Protein AF-A0A482Y7K6-F1 (afdb_monomer)

Secondary structure (DSSP, 8-state):
--SS-HHHHHHHHHHTTT--HHHH-HHHH--HHHHHHHHHHT-TT------EEEEETTEEEEE-SS-EEEEES-------

InterPro domains:
  IPR040624 Halobacterial output domain 1 [PF18545] (25-66)

Solvent-accessible surface area (backbone atoms only — not comparable to full-atom values): 5062 Å² total; per-residue (Å²): 104,70,100,61,59,66,65,57,49,51,49,50,39,38,46,76,72,68,51,53,83,85,72,53,51,53,81,82,77,42,63,60,67,61,50,48,53,53,47,61,71,52,44,96,81,49,93,61,93,60,70,49,74,50,72,49,89,66,32,37,41,38,41,40,78,72,51,63,48,60,44,65,74,73,78,66,84,78,80,132

Organism: NCBI:txid392421

pLDDT: mean 75.9, std 12.15, range [37.09, 89.31]

Sequence (80 aa):
MSDRPLLLEIITALEEQGLDRDEYQLQRVIDVEALERLVDSMGPQTDTDLEIRFSIGEFRVIVTPSDVGTKSKLSRHSGG

Nearest PDB structures (foldseek):
  8g2z-assembly1_0T  TM=5.334E-01 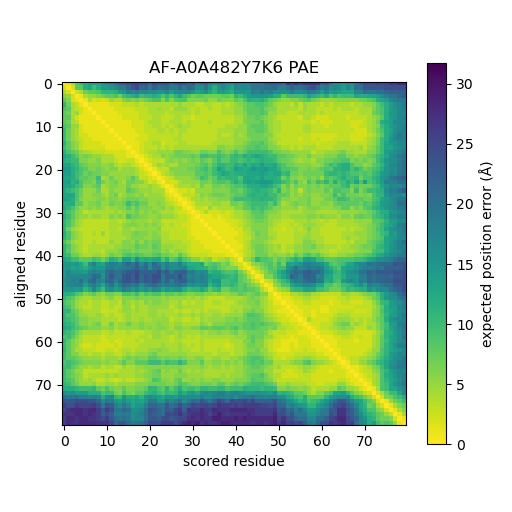 e=7.338E-01  Tetrahymena thermophila CU428
  2inw-assembly2_B  TM=3.835E-01  e=2.119E+00  Shigella flexneri

Radius of gyration: 13.57 Å; Cα contacts (8 Å, |Δi|>4): 78; chains: 1; bounding box: 30×38×33 Å

Foldseek 3Di:
DPPDQPVVQQVVQCVVVVNDPVQQPVVVFDDSVVVSVVLVVCPPPNPDQDWDWDDRPQKIWIDTNVHIHIDGVPPPPPDD

Structure (mmCIF, N/CA/C/O backbone):
data_AF-A0A482Y7K6-F1
#
_entry.id   AF-A0A482Y7K6-F1
#
loop_
_atom_site.group_PDB
_atom_site.id
_atom_site.type_symbol
_atom_site.label_atom_id
_atom_site.label_alt_id
_atom_site.label_comp_id
_atom_site.label_asym_id
_atom_site.label_entity_id
_atom_site.label_seq_id
_atom_site.pdbx_PDB_ins_code
_atom_site.Cartn_x
_atom_site.Cartn_y
_atom_site.Cartn_z
_atom_site.occupancy
_atom_site.B_iso_or_equiv
_atom_site.auth_seq_id
_atom_site.auth_comp_id
_atom_site.auth_asym_id
_atom_site.auth_atom_id
_atom_site.pdbx_PDB_model_num
ATOM 1 N N . MET A 1 1 ? 13.338 2.717 -6.808 1.00 53.94 1 MET A N 1
ATOM 2 C CA . MET A 1 1 ? 12.705 2.138 -5.610 1.00 53.94 1 MET A CA 1
ATOM 3 C C . MET A 1 1 ? 13.754 2.006 -4.527 1.00 53.94 1 MET A C 1
ATOM 5 O O . MET A 1 1 ? 14.896 1.694 -4.855 1.00 53.94 1 MET A O 1
ATOM 9 N N . SER A 1 2 ? 13.413 2.337 -3.283 1.00 51.22 2 SER A N 1
ATOM 10 C CA . SER A 1 2 ? 14.310 2.079 -2.150 1.00 51.22 2 SER A CA 1
ATOM 11 C C . SER A 1 2 ? 14.491 0.563 -1.992 1.00 51.22 2 SER A C 1
ATOM 13 O O . SER A 1 2 ? 13.622 -0.188 -2.412 1.00 51.22 2 SER A O 1
ATOM 15 N N . ASP A 1 3 ? 15.545 0.090 -1.321 1.00 61.41 3 ASP A N 1
ATOM 16 C CA . 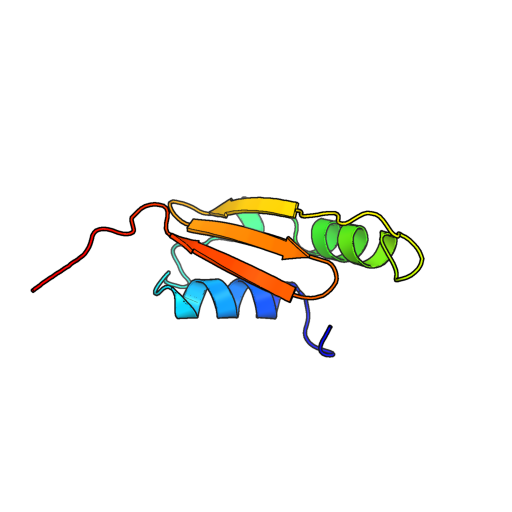ASP A 1 3 ? 15.704 -1.322 -0.889 1.00 61.41 3 ASP A CA 1
ATOM 17 C C . ASP A 1 3 ? 14.597 -1.809 0.086 1.00 61.41 3 ASP A C 1
ATOM 19 O O . ASP A 1 3 ? 14.747 -2.806 0.794 1.00 61.41 3 ASP A O 1
ATOM 23 N N . ARG A 1 4 ? 13.488 -1.071 0.202 1.00 65.75 4 ARG A N 1
ATOM 24 C CA . ARG A 1 4 ? 12.366 -1.390 1.075 1.00 65.75 4 ARG A CA 1
ATOM 25 C C . ARG A 1 4 ? 11.346 -2.223 0.292 1.00 65.75 4 ARG A C 1
ATOM 27 O O . ARG A 1 4 ? 11.037 -1.862 -0.838 1.00 65.75 4 ARG A O 1
ATOM 34 N N . PRO A 1 5 ? 10.791 -3.291 0.895 1.00 81.50 5 PRO A N 1
ATOM 35 C CA . PRO A 1 5 ? 9.699 -4.053 0.295 1.00 81.50 5 PRO A CA 1
ATOM 36 C C . PRO A 1 5 ? 8.541 -3.127 -0.083 1.00 81.50 5 PRO A C 1
ATOM 38 O O . PRO A 1 5 ? 8.197 -2.237 0.704 1.00 81.50 5 PRO A O 1
ATOM 41 N N . LEU A 1 6 ? 7.897 -3.368 -1.226 1.00 82.19 6 LEU A N 1
ATOM 42 C CA . LEU A 1 6 ? 6.770 -2.566 -1.722 1.00 82.19 6 LEU A CA 1
ATOM 43 C C . LEU A 1 6 ? 5.646 -2.491 -0.684 1.00 82.19 6 LEU A C 1
ATOM 45 O O . LEU A 1 6 ? 4.987 -1.464 -0.522 1.00 82.19 6 LEU A O 1
ATOM 49 N N . LEU A 1 7 ? 5.477 -3.575 0.077 1.00 83.19 7 LEU A N 1
ATOM 50 C CA . LEU A 1 7 ? 4.571 -3.639 1.217 1.00 83.19 7 LEU A CA 1
ATOM 51 C C . LEU A 1 7 ? 4.771 -2.483 2.196 1.00 83.19 7 LEU A C 1
ATOM 53 O O . LEU A 1 7 ? 3.806 -1.886 2.665 1.00 83.19 7 LEU A O 1
ATOM 57 N N . LEU A 1 8 ? 6.026 -2.196 2.534 1.00 84.50 8 LEU A N 1
ATOM 58 C CA . LEU A 1 8 ? 6.369 -1.212 3.545 1.00 84.50 8 LEU A CA 1
ATOM 59 C C . LEU A 1 8 ? 6.078 0.201 3.042 1.00 84.50 8 LEU A C 1
ATOM 61 O O . LEU A 1 8 ? 5.619 1.033 3.820 1.00 84.50 8 LEU A O 1
ATOM 65 N N . GLU A 1 9 ? 6.304 0.459 1.752 1.00 88.12 9 GLU A N 1
ATOM 66 C CA . GLU A 1 9 ? 5.951 1.734 1.122 1.00 88.12 9 GLU A CA 1
ATOM 67 C C . GLU A 1 9 ? 4.429 1.932 1.093 1.00 88.12 9 GLU A C 1
ATOM 69 O O . GLU A 1 9 ? 3.944 2.987 1.495 1.00 88.12 9 GLU A O 1
ATOM 74 N N . ILE A 1 10 ? 3.662 0.892 0.741 1.00 86.50 10 ILE A N 1
ATOM 75 C CA . ILE A 1 10 ? 2.192 0.940 0.777 1.00 86.50 10 ILE A CA 1
ATOM 76 C C . ILE A 1 10 ? 1.679 1.181 2.203 1.00 86.50 10 ILE A C 1
ATOM 78 O O . ILE A 1 10 ? 0.814 2.032 2.394 1.00 86.50 10 ILE A O 1
ATOM 82 N N . ILE A 1 11 ? 2.200 0.461 3.203 1.00 86.12 11 ILE A N 1
ATOM 83 C CA . ILE A 1 11 ? 1.810 0.648 4.611 1.00 86.12 11 ILE A CA 1
ATOM 84 C C . ILE A 1 11 ? 2.131 2.070 5.064 1.00 86.12 11 ILE A C 1
ATOM 86 O O . ILE A 1 11 ? 1.254 2.737 5.602 1.00 86.12 11 ILE A O 1
ATOM 90 N N . THR A 1 12 ? 3.346 2.549 4.793 1.00 87.44 12 TH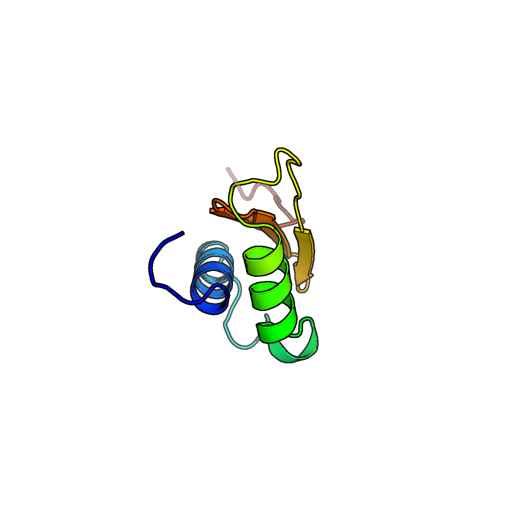R A N 1
ATOM 91 C CA . THR A 1 12 ? 3.771 3.904 5.171 1.00 87.44 12 THR A CA 1
ATOM 92 C C . THR A 1 12 ? 2.830 4.946 4.570 1.00 87.44 12 THR A C 1
ATOM 94 O O . THR A 1 12 ? 2.302 5.786 5.292 1.00 87.44 12 THR A O 1
ATOM 97 N N . ALA A 1 13 ? 2.527 4.839 3.275 1.00 87.81 13 ALA A N 1
ATOM 98 C CA . ALA A 1 13 ? 1.651 5.786 2.595 1.00 87.81 13 ALA A CA 1
ATOM 99 C C . ALA A 1 13 ? 0.189 5.730 3.087 1.00 87.81 13 ALA A C 1
ATOM 101 O O . ALA A 1 13 ? -0.550 6.707 2.952 1.00 87.81 13 ALA A O 1
ATOM 102 N N . LEU A 1 14 ? -0.269 4.594 3.623 1.00 86.38 14 LEU A N 1
ATOM 103 C CA . LEU A 1 14 ? -1.590 4.465 4.249 1.00 86.38 14 LEU A CA 1
ATOM 104 C C . LEU A 1 14 ? -1.603 5.048 5.669 1.00 86.38 14 LEU A C 1
ATOM 106 O O . LEU A 1 14 ? -2.531 5.777 6.015 1.00 86.38 14 LEU A O 1
ATOM 110 N N . GLU A 1 15 ? -0.567 4.779 6.463 1.00 86.19 15 GLU A N 1
ATOM 111 C CA . GLU A 1 15 ? -0.408 5.322 7.817 1.00 86.19 15 GLU A CA 1
ATOM 112 C C . GLU A 1 15 ? -0.259 6.853 7.794 1.00 86.19 15 GLU A C 1
ATOM 114 O O . GLU A 1 15 ? -0.855 7.542 8.620 1.00 86.19 15 GLU A O 1
ATOM 119 N N . GLU A 1 16 ? 0.436 7.414 6.798 1.00 87.00 16 GLU A N 1
ATOM 120 C CA . GLU A 1 16 ? 0.528 8.869 6.586 1.00 87.00 16 GLU A CA 1
ATOM 121 C C . GLU A 1 16 ? -0.828 9.527 6.282 1.00 87.00 16 GLU A C 1
ATOM 123 O O . GLU A 1 16 ? -1.026 10.706 6.573 1.00 87.00 16 GLU A O 1
ATOM 128 N N . GLN A 1 17 ? -1.788 8.775 5.738 1.00 82.31 17 GLN A N 1
ATOM 129 C CA . GLN A 1 17 ? -3.164 9.247 5.539 1.00 82.31 17 GLN A CA 1
ATOM 130 C C . GLN A 1 17 ? -4.041 9.086 6.788 1.00 82.31 17 GLN A C 1
ATOM 132 O O . GLN A 1 17 ? -5.205 9.492 6.770 1.00 82.31 17 GLN A O 1
ATOM 137 N N . GLY A 1 18 ? -3.508 8.488 7.856 1.00 81.12 18 GLY A N 1
ATOM 138 C CA . GLY A 1 18 ? -4.229 8.218 9.094 1.00 81.12 18 GLY A CA 1
ATOM 139 C C . GLY A 1 18 ? -5.065 6.939 9.076 1.00 81.12 18 GLY A C 1
ATOM 140 O O . GLY A 1 18 ? -5.962 6.815 9.906 1.00 81.12 18 GLY A O 1
ATOM 141 N N . LEU A 1 19 ? -4.809 6.008 8.148 1.00 81.75 19 LEU A N 1
ATOM 142 C CA . LEU A 1 19 ? -5.448 4.692 8.174 1.00 81.75 19 LEU A CA 1
ATOM 143 C C . LEU A 1 19 ? -4.750 3.802 9.206 1.00 81.75 19 LEU A C 1
ATOM 145 O O . LEU A 1 19 ? -3.539 3.588 9.123 1.00 81.75 19 LEU A O 1
ATOM 149 N N . ASP A 1 20 ? -5.516 3.271 10.157 1.00 79.56 20 ASP A N 1
ATOM 150 C CA . ASP A 1 20 ? -4.959 2.416 11.201 1.00 79.56 20 ASP A CA 1
ATOM 151 C C . ASP A 1 20 ? -4.553 1.040 10.645 1.00 79.56 20 ASP A C 1
ATOM 153 O O . ASP A 1 20 ? -5.107 0.525 9.663 1.00 79.56 20 ASP A O 1
ATOM 157 N N . ARG A 1 21 ? -3.580 0.413 11.309 1.00 74.12 21 ARG A N 1
ATOM 158 C CA . ARG A 1 21 ? -3.032 -0.890 10.940 1.00 74.12 21 ARG A CA 1
ATOM 159 C C . ARG A 1 21 ? -4.063 -2.007 10.935 1.00 74.12 21 ARG A C 1
ATOM 161 O O . ARG A 1 21 ? -3.974 -2.929 10.118 1.00 74.12 21 ARG A O 1
ATOM 168 N N . ASP A 1 22 ? -5.059 -1.903 11.801 1.00 76.00 22 ASP A N 1
ATOM 169 C CA . ASP A 1 22 ? -6.137 -2.883 11.882 1.00 76.00 22 ASP A CA 1
ATOM 170 C C . ASP A 1 22 ? -7.185 -2.724 10.761 1.00 76.00 22 ASP A C 1
ATOM 172 O O . ASP A 1 22 ? -7.905 -3.680 10.437 1.00 76.00 22 ASP A O 1
ATOM 176 N N . GLU A 1 23 ? -7.246 -1.551 10.119 1.00 74.00 23 GLU A N 1
ATOM 177 C CA . GLU A 1 23 ? -8.253 -1.227 9.105 1.00 74.00 23 GLU A CA 1
ATOM 178 C C . GLU A 1 23 ? -7.840 -1.628 7.686 1.00 74.00 23 GLU A C 1
ATOM 180 O O . GLU A 1 23 ? -8.689 -2.072 6.909 1.00 74.00 23 GLU A O 1
ATOM 185 N N . TYR A 1 24 ? -6.554 -1.531 7.325 1.00 75.44 24 TYR A N 1
ATOM 186 C CA . TYR A 1 24 ? -6.155 -1.794 5.938 1.00 75.44 24 TYR A CA 1
ATOM 187 C C . TYR A 1 24 ? -6.209 -3.268 5.521 1.00 75.44 24 TYR A C 1
ATOM 189 O O . TYR A 1 24 ? -6.430 -3.550 4.345 1.00 75.44 24 TYR A O 1
ATOM 197 N N . GLN A 1 25 ? -5.979 -4.208 6.449 1.00 76.12 25 GLN A N 1
ATOM 198 C CA . GLN A 1 25 ? -5.994 -5.669 6.228 1.00 76.12 25 GLN A CA 1
ATOM 199 C C . GLN A 1 25 ? -5.454 -6.111 4.852 1.00 76.12 25 GLN A C 1
ATOM 201 O O . GLN A 1 25 ? -6.052 -6.950 4.178 1.00 76.12 25 GLN A O 1
ATOM 206 N N . LEU A 1 26 ? -4.313 -5.542 4.450 1.00 77.12 26 LEU A N 1
ATOM 207 C CA . LEU A 1 26 ? -3.725 -5.595 3.105 1.00 77.12 26 LEU A CA 1
ATOM 208 C C . LEU A 1 26 ? -3.718 -7.004 2.515 1.00 77.12 26 LEU A C 1
ATOM 210 O O . LEU A 1 26 ? -4.198 -7.204 1.408 1.00 77.12 26 LEU A O 1
ATOM 214 N N . GLN A 1 27 ? -3.296 -7.986 3.310 1.00 74.19 27 GLN A N 1
ATOM 215 C CA . GLN A 1 27 ? -3.238 -9.407 2.953 1.00 74.19 27 GLN A CA 1
ATOM 216 C C . GLN A 1 27 ? -4.582 -10.048 2.554 1.00 74.19 27 GLN A C 1
ATOM 218 O O . GLN A 1 27 ? -4.595 -11.121 1.960 1.00 74.19 27 GLN A O 1
ATOM 223 N N . ARG A 1 28 ? -5.725 -9.441 2.904 1.00 76.69 28 ARG A N 1
ATOM 224 C CA . ARG A 1 28 ? -7.056 -9.895 2.460 1.00 76.69 28 ARG A CA 1
ATOM 225 C C . ARG A 1 28 ? -7.511 -9.233 1.166 1.00 76.69 28 ARG A C 1
ATOM 227 O O . ARG A 1 28 ? -8.404 -9.757 0.508 1.00 76.69 28 ARG A O 1
ATOM 234 N N . VAL A 1 29 ? -6.953 -8.070 0.850 1.00 73.12 29 VAL A N 1
ATOM 235 C CA . VAL A 1 29 ? -7.359 -7.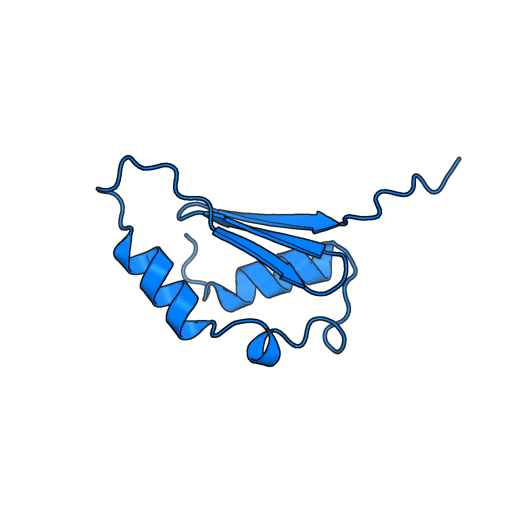250 -0.295 1.00 73.12 29 VAL A CA 1
ATOM 236 C C . VAL A 1 29 ? -6.432 -7.507 -1.477 1.00 73.12 29 VAL A C 1
ATOM 238 O O . VAL A 1 29 ? -6.897 -7.576 -2.612 1.00 73.12 29 VAL A O 1
ATOM 241 N N . ILE A 1 30 ? -5.135 -7.670 -1.208 1.00 78.75 30 ILE A N 1
ATOM 242 C CA . ILE A 1 30 ? -4.074 -7.810 -2.199 1.00 78.75 30 ILE A CA 1
ATOM 243 C C . ILE A 1 30 ? -3.068 -8.866 -1.770 1.00 78.75 30 ILE A C 1
ATOM 245 O O . ILE A 1 30 ? -2.605 -8.898 -0.630 1.00 78.75 30 ILE A O 1
ATOM 249 N N . ASP A 1 31 ? -2.690 -9.681 -2.747 1.00 85.38 31 ASP A N 1
ATOM 250 C CA . ASP A 1 31 ? -1.486 -10.491 -2.682 1.00 85.38 31 ASP A CA 1
ATOM 251 C C . ASP A 1 31 ? -0.280 -9.600 -3.009 1.00 85.38 31 ASP A C 1
ATOM 253 O O . ASP A 1 31 ? -0.082 -9.155 -4.143 1.00 85.38 31 ASP A O 1
ATOM 257 N N . VAL A 1 32 ? 0.474 -9.268 -1.966 1.00 79.44 32 VAL A N 1
ATOM 258 C CA . VAL A 1 32 ? 1.582 -8.315 -2.032 1.00 79.44 32 VAL A CA 1
ATOM 259 C C . VAL A 1 32 ? 2.765 -8.898 -2.798 1.00 79.44 32 VAL A C 1
ATOM 261 O O . VAL A 1 32 ? 3.381 -8.175 -3.573 1.00 79.44 32 VAL A O 1
ATOM 264 N N . GLU A 1 33 ? 3.033 -10.200 -2.656 1.00 82.94 33 GLU A N 1
ATOM 265 C CA . GLU A 1 33 ? 4.083 -10.869 -3.431 1.00 82.94 33 GLU A CA 1
ATOM 266 C C . GLU A 1 33 ? 3.742 -10.844 -4.921 1.00 82.94 33 GLU A C 1
ATOM 268 O O . GLU A 1 33 ? 4.601 -10.569 -5.757 1.00 82.94 33 GLU A O 1
ATOM 273 N N . ALA A 1 34 ? 2.482 -11.103 -5.280 1.00 84.81 34 ALA A N 1
ATOM 274 C CA . ALA A 1 34 ? 2.055 -11.015 -6.672 1.00 84.81 34 ALA A CA 1
ATOM 275 C C . ALA A 1 34 ? 2.192 -9.585 -7.223 1.00 84.81 34 ALA A C 1
ATOM 277 O O . ALA A 1 34 ? 2.584 -9.412 -8.378 1.00 84.81 34 ALA A O 1
ATOM 278 N N . LEU A 1 35 ? 1.901 -8.570 -6.402 1.00 84.31 35 LEU A N 1
ATOM 279 C CA . LEU A 1 35 ? 2.057 -7.164 -6.767 1.00 84.31 35 LEU A CA 1
ATOM 280 C C . LEU A 1 35 ? 3.531 -6.777 -6.949 1.00 84.31 35 LEU A C 1
ATOM 282 O O . LEU A 1 35 ? 3.863 -6.134 -7.941 1.00 84.31 35 LEU A O 1
ATOM 286 N N . GLU A 1 36 ? 4.413 -7.203 -6.046 1.00 82.12 36 GLU A N 1
ATOM 287 C CA . GLU A 1 36 ? 5.862 -6.999 -6.165 1.00 82.12 36 GLU A CA 1
ATOM 288 C C . GLU A 1 36 ? 6.403 -7.644 -7.434 1.00 82.12 36 GLU A C 1
ATOM 290 O O . GLU A 1 36 ? 7.054 -6.979 -8.233 1.00 82.12 36 GLU A O 1
ATOM 295 N N . ARG A 1 37 ? 6.042 -8.904 -7.700 1.00 83.50 37 ARG A N 1
ATOM 296 C CA . ARG A 1 37 ? 6.456 -9.593 -8.931 1.00 83.50 37 ARG A CA 1
ATOM 297 C C . ARG A 1 37 ? 5.924 -8.915 -10.184 1.00 83.50 37 ARG A C 1
ATOM 299 O O . ARG A 1 37 ? 6.594 -8.932 -11.213 1.00 83.50 37 ARG A O 1
ATOM 306 N N . LEU A 1 38 ? 4.728 -8.335 -10.111 1.00 82.31 38 LEU A N 1
ATOM 307 C CA . LEU A 1 38 ? 4.155 -7.569 -11.206 1.00 82.31 38 LEU A CA 1
ATOM 308 C C . LEU A 1 38 ? 4.973 -6.291 -11.447 1.00 82.31 38 LEU A C 1
ATOM 310 O O . LEU A 1 38 ? 5.373 -6.059 -12.585 1.00 82.31 38 LEU A O 1
ATOM 314 N N . VAL A 1 39 ? 5.287 -5.517 -10.404 1.00 78.50 39 VAL A N 1
ATOM 315 C CA . VAL A 1 39 ? 6.134 -4.309 -10.492 1.00 78.50 39 VAL A CA 1
ATOM 316 C C . VAL A 1 39 ? 7.544 -4.644 -10.992 1.00 78.50 39 VAL A C 1
ATOM 318 O O . VAL A 1 39 ? 8.019 -4.009 -11.931 1.00 78.50 39 VAL A O 1
ATOM 321 N N . ASP A 1 40 ? 8.171 -5.696 -10.466 1.00 78.56 40 ASP A N 1
ATOM 322 C CA . ASP A 1 40 ? 9.494 -6.163 -10.900 1.00 78.56 40 ASP A CA 1
ATOM 323 C C . ASP A 1 40 ? 9.499 -6.626 -12.362 1.00 78.56 40 ASP A C 1
ATOM 325 O O . ASP A 1 40 ? 10.460 -6.391 -13.101 1.00 78.56 40 ASP A O 1
ATOM 329 N N . SER A 1 41 ? 8.415 -7.266 -12.817 1.00 77.31 41 SER A N 1
ATOM 330 C CA . SER A 1 41 ? 8.286 -7.699 -14.214 1.00 77.31 41 SER A CA 1
ATOM 331 C C . SER A 1 41 ? 8.212 -6.532 -15.200 1.00 77.31 41 SER A C 1
ATOM 333 O O . SER A 1 41 ? 8.533 -6.704 -16.375 1.00 77.31 41 SER A O 1
ATOM 335 N N . MET A 1 42 ? 7.841 -5.342 -14.722 1.00 72.00 42 MET A N 1
ATOM 336 C CA . MET A 1 42 ? 7.773 -4.113 -15.511 1.00 72.00 42 MET A CA 1
ATOM 337 C C . MET A 1 42 ? 9.078 -3.324 -15.515 1.00 72.00 42 MET A C 1
ATOM 339 O O . MET A 1 42 ? 9.031 -2.128 -15.792 1.00 72.00 42 MET A O 1
ATOM 343 N N . GLY A 1 43 ? 10.216 -3.961 -15.207 1.00 61.88 43 GLY A N 1
ATOM 344 C CA . GLY A 1 43 ? 11.538 -3.339 -15.109 1.00 61.88 43 GLY A CA 1
ATOM 345 C C . GLY A 1 43 ? 11.845 -2.256 -16.165 1.00 61.88 43 GLY A C 1
ATOM 346 O O . GLY A 1 43 ? 11.174 -2.158 -17.190 1.00 61.88 43 GLY A O 1
ATOM 347 N N . PRO A 1 44 ? 12.911 -1.460 -15.970 1.00 60.00 44 PRO A N 1
ATOM 348 C CA . PRO A 1 44 ? 13.122 -0.112 -16.541 1.00 60.00 44 PRO A CA 1
ATOM 349 C C . PRO A 1 44 ? 13.073 0.034 -18.077 1.00 60.00 44 PRO A C 1
ATOM 351 O O . PRO A 1 44 ? 13.220 1.134 -18.595 1.00 60.00 44 PRO A O 1
ATOM 354 N N . GLN A 1 45 ? 12.907 -1.060 -18.816 1.00 55.16 45 GLN A N 1
ATOM 355 C CA . GLN A 1 45 ? 12.744 -1.117 -20.266 1.00 55.16 45 GLN A CA 1
ATOM 356 C C . GLN A 1 45 ? 11.296 -0.922 -20.735 1.00 55.16 45 GLN A C 1
ATOM 358 O O . GLN A 1 45 ? 11.064 -0.750 -21.933 1.00 55.16 45 GLN A O 1
ATOM 363 N N . THR A 1 46 ? 10.323 -0.962 -19.827 1.00 55.72 46 THR A N 1
ATOM 364 C CA . THR A 1 46 ? 8.923 -0.729 -20.174 1.00 55.72 46 THR A CA 1
ATOM 365 C C . THR A 1 46 ? 8.660 0.776 -20.129 1.00 55.72 46 THR A C 1
ATOM 367 O O . THR A 1 46 ? 8.340 1.320 -19.082 1.00 55.72 46 THR A O 1
ATOM 370 N N . ASP A 1 47 ? 8.744 1.456 -21.276 1.00 55.25 47 ASP A N 1
ATOM 371 C CA . ASP A 1 47 ? 8.321 2.865 -21.486 1.00 55.25 47 ASP A CA 1
ATOM 372 C C . ASP A 1 47 ? 6.790 3.050 -21.319 1.00 55.25 47 ASP A C 1
ATOM 374 O O . ASP A 1 47 ? 6.166 3.983 -21.814 1.00 55.25 47 ASP A O 1
ATOM 378 N N . THR A 1 48 ? 6.134 2.079 -20.686 1.00 58.47 48 THR A N 1
ATOM 379 C CA . THR A 1 48 ? 4.712 2.105 -20.387 1.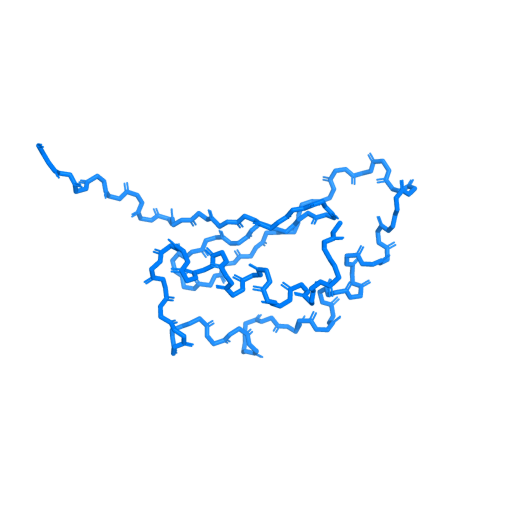00 58.47 48 THR A CA 1
ATOM 380 C C . THR A 1 48 ? 4.581 2.643 -18.980 1.00 58.47 48 THR A C 1
ATOM 382 O O . THR A 1 48 ? 5.003 1.991 -18.028 1.00 58.47 48 THR A O 1
ATOM 385 N N . ASP A 1 49 ? 3.989 3.827 -18.870 1.00 68.94 49 ASP A N 1
ATOM 386 C CA . ASP A 1 49 ? 3.580 4.467 -17.621 1.00 68.94 49 ASP A CA 1
ATOM 387 C C . ASP A 1 49 ? 2.469 3.615 -16.968 1.00 68.94 49 ASP A C 1
ATOM 389 O O . ASP A 1 49 ? 1.279 3.935 -17.024 1.00 68.94 49 ASP A O 1
ATOM 393 N N . LEU A 1 50 ? 2.825 2.419 -16.479 1.00 74.62 50 LEU A N 1
ATOM 394 C CA . LEU A 1 50 ? 1.866 1.518 -15.864 1.00 74.62 50 LEU A CA 1
ATOM 395 C C . LEU A 1 50 ? 1.638 1.957 -14.424 1.00 74.62 50 LEU A C 1
ATOM 397 O O . LEU A 1 50 ? 2.533 1.947 -13.580 1.00 74.62 50 LEU A O 1
ATOM 401 N N . GLU A 1 51 ? 0.389 2.296 -14.157 1.00 82.44 51 GLU A N 1
ATOM 402 C CA . GLU A 1 51 ? -0.089 2.698 -12.851 1.00 82.44 51 GLU A CA 1
ATOM 403 C C . GLU A 1 51 ? -1.047 1.621 -12.332 1.00 82.44 51 GLU A C 1
ATOM 405 O 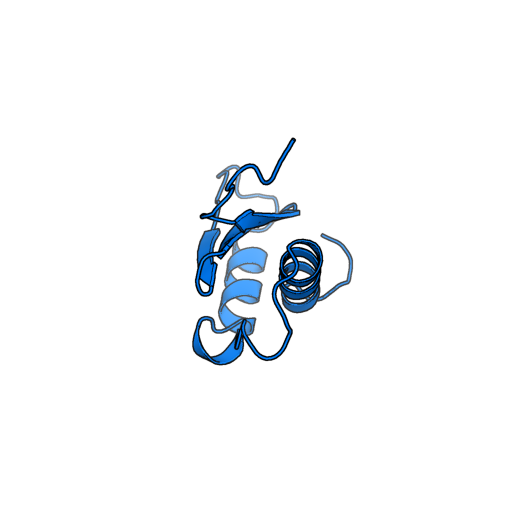O . GLU A 1 51 ? -2.125 1.395 -12.891 1.00 82.44 51 GLU A O 1
ATOM 410 N N . ILE A 1 52 ? -0.670 0.945 -11.247 1.00 85.44 52 ILE A N 1
ATOM 411 C CA . ILE A 1 52 ? -1.559 0.004 -10.570 1.00 85.44 52 ILE A CA 1
ATOM 412 C C . ILE A 1 52 ? -2.390 0.788 -9.561 1.00 85.44 52 ILE A C 1
ATOM 414 O O . ILE A 1 52 ? -1.862 1.437 -8.660 1.00 85.44 52 ILE A O 1
ATOM 418 N N . ARG A 1 53 ? -3.715 0.708 -9.692 1.00 88.12 53 ARG A N 1
ATOM 419 C CA . ARG A 1 53 ? -4.657 1.375 -8.792 1.00 88.12 53 ARG A CA 1
ATOM 420 C C . ARG A 1 53 ? -5.568 0.378 -8.112 1.00 88.12 53 ARG A C 1
ATOM 422 O O . ARG A 1 53 ? -6.285 -0.364 -8.777 1.00 88.12 53 ARG A O 1
ATOM 429 N N . PHE A 1 54 ? -5.628 0.452 -6.793 1.00 85.31 54 PHE A N 1
ATOM 430 C CA . PHE A 1 54 ? -6.552 -0.344 -5.996 1.00 85.31 54 PHE A CA 1
ATOM 431 C C . PHE A 1 54 ? -7.138 0.472 -4.847 1.00 85.31 54 PHE A C 1
ATOM 433 O O . PHE A 1 54 ? -6.713 1.596 -4.567 1.00 85.31 54 PHE A O 1
ATOM 440 N N . SER A 1 55 ? -8.179 -0.063 -4.216 1.00 84.56 55 SER A N 1
ATOM 441 C CA . SER A 1 55 ? -8.838 0.581 -3.083 1.00 84.56 55 SER A CA 1
ATOM 442 C C . SER A 1 55 ? -8.764 -0.294 -1.843 1.00 84.56 55 SER A C 1
ATOM 444 O O . SER A 1 55 ? -9.070 -1.480 -1.904 1.00 84.56 55 SER A O 1
ATOM 446 N N . ILE A 1 56 ? -8.382 0.328 -0.733 1.00 82.31 56 ILE A N 1
ATOM 447 C CA . ILE A 1 56 ? -8.401 -0.239 0.612 1.00 82.31 56 ILE A CA 1
ATOM 448 C C . ILE A 1 56 ? -9.360 0.629 1.417 1.00 82.31 56 ILE A C 1
ATOM 450 O O . ILE A 1 56 ? -9.064 1.791 1.695 1.00 82.31 56 ILE A O 1
ATOM 454 N N . GLY A 1 57 ? -10.545 0.094 1.712 1.00 80.81 57 GLY A N 1
ATOM 455 C CA . GLY A 1 57 ? -11.625 0.878 2.310 1.00 80.81 57 GLY A CA 1
ATOM 456 C C . GLY A 1 57 ? -11.941 2.125 1.476 1.00 80.81 57 GLY A C 1
ATOM 457 O O . GLY A 1 57 ? -12.295 2.035 0.296 1.00 80.81 57 GLY A O 1
ATOM 458 N N . GLU A 1 58 ? -11.789 3.299 2.084 1.00 82.06 58 GLU A N 1
ATOM 459 C CA . GLU A 1 58 ? -11.987 4.604 1.444 1.00 82.06 58 GLU A CA 1
ATOM 460 C C . GLU A 1 58 ? -10.728 5.191 0.783 1.00 82.06 58 GLU A C 1
ATOM 462 O O . GLU A 1 58 ? -10.804 6.208 0.090 1.00 82.06 58 GLU A O 1
ATOM 467 N N . PHE A 1 59 ? -9.578 4.536 0.924 1.00 84.75 59 PHE A N 1
ATOM 468 C CA . PHE A 1 59 ? -8.309 4.995 0.377 1.00 84.75 59 PHE A CA 1
ATOM 469 C C . PHE A 1 59 ? -8.050 4.359 -0.987 1.00 84.75 59 PHE A C 1
ATOM 471 O O . PHE A 1 59 ? -8.287 3.173 -1.220 1.00 84.75 59 PHE A O 1
ATOM 478 N N . ARG A 1 60 ? -7.564 5.162 -1.930 1.00 88.44 60 ARG A N 1
ATOM 479 C CA . ARG A 1 60 ? -7.048 4.707 -3.219 1.00 88.44 60 ARG A CA 1
ATOM 480 C C . ARG A 1 60 ? -5.532 4.680 -3.140 1.00 88.44 60 ARG A C 1
ATOM 482 O O . ARG A 1 60 ? -4.926 5.730 -2.960 1.00 88.44 60 ARG A O 1
ATOM 489 N N . VAL A 1 61 ? -4.950 3.507 -3.328 1.00 87.75 61 VAL A N 1
ATOM 490 C CA . VAL A 1 61 ? -3.504 3.339 -3.457 1.00 87.75 61 VAL A CA 1
ATOM 491 C C . VAL A 1 61 ? -3.148 3.317 -4.936 1.00 87.75 61 VAL A C 1
ATOM 493 O O . VAL A 1 61 ? -3.880 2.761 -5.761 1.00 87.75 61 VAL A O 1
ATOM 496 N N . ILE A 1 62 ? -2.050 3.982 -5.255 1.00 89.31 62 ILE A N 1
ATOM 497 C CA . ILE A 1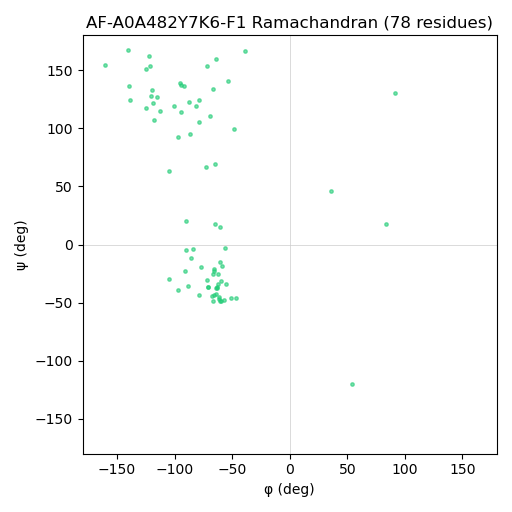 62 ? -1.484 4.142 -6.581 1.00 89.31 62 ILE A CA 1
ATOM 498 C C . ILE A 1 62 ? -0.045 3.653 -6.486 1.00 89.31 62 ILE A C 1
ATOM 500 O O . ILE A 1 62 ? 0.745 4.212 -5.735 1.00 89.31 62 ILE A O 1
ATOM 504 N N . VAL A 1 63 ? 0.281 2.605 -7.228 1.00 86.50 63 VAL A N 1
ATOM 505 C CA . VAL A 1 63 ? 1.623 2.031 -7.268 1.00 86.50 63 VAL A CA 1
ATOM 506 C C . VAL A 1 63 ? 2.177 2.205 -8.669 1.00 86.50 63 VAL A C 1
ATOM 508 O O . VAL A 1 63 ? 1.545 1.811 -9.651 1.00 86.50 63 VAL A O 1
ATOM 511 N N . THR A 1 64 ? 3.365 2.788 -8.744 1.00 83.88 64 THR A N 1
ATOM 512 C CA . THR A 1 64 ? 4.162 2.904 -9.963 1.00 83.88 64 THR A CA 1
ATOM 513 C C . THR A 1 64 ? 5.523 2.240 -9.733 1.00 83.88 64 THR A C 1
ATOM 515 O O . THR A 1 64 ? 5.929 2.080 -8.581 1.00 83.88 64 THR A O 1
ATOM 518 N N . PRO A 1 65 ? 6.278 1.897 -10.791 1.00 76.25 65 PRO A N 1
ATOM 519 C CA . PRO A 1 65 ? 7.647 1.389 -10.650 1.00 76.25 65 PRO A CA 1
ATOM 520 C C . PRO A 1 65 ? 8.614 2.367 -9.962 1.00 76.25 65 PRO A C 1
ATOM 522 O O . PRO A 1 65 ? 9.712 1.984 -9.561 1.00 76.25 65 PRO A O 1
ATOM 525 N N . SER A 1 66 ? 8.231 3.638 -9.844 1.00 78.06 66 SER A N 1
ATOM 526 C CA . SER A 1 66 ? 9.068 4.693 -9.272 1.00 78.06 66 SER A CA 1
ATOM 527 C C . SER A 1 66 ? 8.649 5.099 -7.860 1.00 78.06 66 SER A C 1
ATOM 529 O O . SER A 1 66 ? 9.512 5.525 -7.097 1.00 78.06 66 SER A O 1
ATOM 531 N N . ASP A 1 67 ? 7.359 4.991 -7.529 1.00 81.56 67 ASP A N 1
ATOM 532 C CA . ASP A 1 67 ? 6.754 5.606 -6.343 1.00 81.56 67 ASP A CA 1
ATOM 533 C C . ASP A 1 67 ? 5.418 4.948 -5.943 1.00 81.56 67 ASP A C 1
ATOM 535 O O . ASP A 1 67 ? 4.689 4.418 -6.795 1.00 81.56 67 ASP A O 1
ATOM 539 N N . VAL A 1 68 ? 5.074 5.047 -4.655 1.00 85.69 68 VAL A N 1
ATOM 540 C CA . VAL A 1 68 ? 3.786 4.628 -4.089 1.00 85.69 68 VAL A CA 1
ATOM 541 C C . VAL A 1 68 ? 3.070 5.828 -3.475 1.00 85.69 6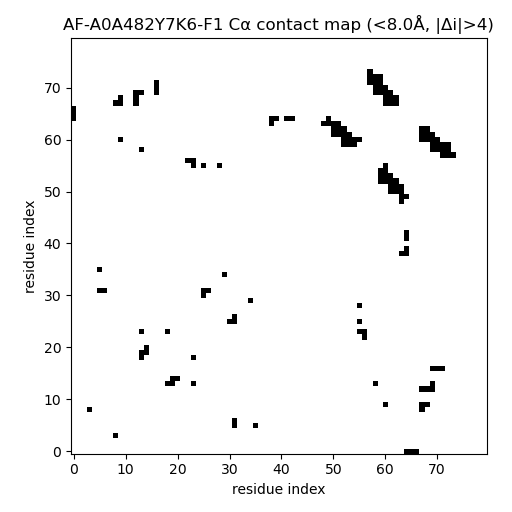8 VAL A C 1
ATOM 543 O O . VAL A 1 68 ? 3.547 6.443 -2.528 1.00 85.69 68 VAL A O 1
ATOM 546 N N . GLY A 1 69 ? 1.861 6.103 -3.962 1.00 87.69 69 GLY A N 1
ATOM 547 C CA . GLY A 1 69 ? 1.010 7.181 -3.474 1.00 87.69 69 GLY A CA 1
ATOM 548 C C . GLY A 1 69 ? -0.343 6.691 -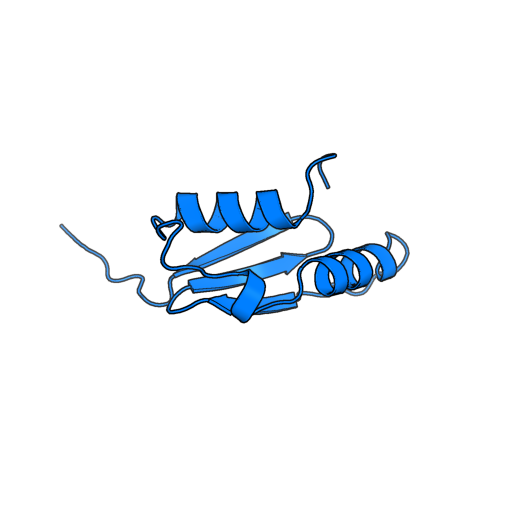2.971 1.00 87.69 69 GLY A C 1
ATOM 549 O O . GLY A 1 69 ? -0.897 5.695 -3.434 1.00 87.69 69 GLY A O 1
ATOM 550 N N . THR A 1 70 ? -0.941 7.442 -2.054 1.00 86.56 70 THR A N 1
ATOM 551 C CA . THR A 1 70 ? -2.299 7.195 -1.556 1.00 86.56 70 THR A CA 1
ATOM 552 C C . THR A 1 70 ? -3.158 8.444 -1.719 1.00 86.56 70 THR A C 1
ATOM 554 O O . THR A 1 70 ? -2.668 9.573 -1.719 1.00 86.56 70 THR A O 1
ATOM 557 N N . LYS A 1 71 ? -4.469 8.259 -1.884 1.00 83.88 71 LYS A N 1
ATOM 558 C CA . LYS A 1 71 ? -5.467 9.335 -1.866 1.00 83.88 71 LYS A CA 1
ATOM 559 C C . LYS A 1 71 ? -6.703 8.879 -1.108 1.00 83.88 71 LYS A C 1
ATOM 561 O O . LYS A 1 71 ? -7.322 7.892 -1.501 1.00 83.88 71 LYS A O 1
ATOM 566 N N . SER A 1 72 ? -7.115 9.615 -0.081 1.00 78.81 72 SER A N 1
ATOM 567 C CA . SER A 1 72 ? -8.438 9.414 0.519 1.00 78.81 72 SER A CA 1
ATOM 568 C C . SER A 1 72 ? -9.540 9.815 -0.471 1.00 78.81 72 SER A C 1
ATOM 570 O O . SER A 1 72 ? -9.472 10.880 -1.093 1.00 78.81 72 SER A O 1
ATOM 572 N N . LYS A 1 73 ? -10.581 8.982 -0.625 1.00 64.75 73 LYS A N 1
ATOM 573 C CA . LYS A 1 73 ? -11.806 9.384 -1.339 1.00 64.75 73 LYS A CA 1
ATOM 574 C C . LYS A 1 73 ? -12.565 10.486 -0.604 1.00 64.75 73 LYS A C 1
ATOM 576 O O . LYS A 1 73 ? -13.333 11.209 -1.238 1.00 64.75 73 LYS A O 1
ATOM 581 N N . LEU A 1 74 ? -12.362 10.613 0.703 1.00 59.31 74 LEU A N 1
ATOM 582 C CA . LEU A 1 74 ? -13.049 11.560 1.560 1.00 59.31 74 LEU A CA 1
ATOM 583 C C . LEU A 1 74 ? -12.107 12.713 1.915 1.00 59.31 74 LEU A C 1
ATOM 585 O O . LEU A 1 74 ? -11.819 12.970 3.077 1.00 59.31 74 LEU A O 1
ATOM 589 N N . SER A 1 75 ? -11.664 13.485 0.920 1.00 54.22 75 SER A N 1
ATOM 590 C CA . SER A 1 75 ? -11.175 14.838 1.208 1.00 54.22 75 SER A CA 1
ATOM 591 C C . SER A 1 75 ? -12.381 15.727 1.546 1.00 54.22 75 SER A C 1
ATOM 593 O O . SER A 1 75 ? -12.781 16.615 0.794 1.00 54.22 75 SER A O 1
ATOM 595 N N . ARG A 1 76 ? -13.035 15.439 2.678 1.00 52.06 76 ARG A N 1
ATOM 596 C CA . ARG A 1 76 ? -13.842 16.432 3.371 1.00 52.06 76 ARG A CA 1
ATOM 597 C C . ARG A 1 76 ? -12.847 17.433 3.930 1.00 52.06 76 ARG A C 1
ATOM 599 O O . ARG A 1 76 ? -12.084 17.119 4.835 1.00 52.06 76 ARG A O 1
ATOM 606 N N . HIS A 1 77 ? -12.865 18.629 3.355 1.00 48.22 77 HIS A N 1
ATOM 607 C CA . HIS A 1 77 ? -12.405 19.829 4.033 1.00 48.22 77 HIS A CA 1
ATOM 608 C C . HIS A 1 77 ? -13.046 19.876 5.433 1.00 48.22 77 HIS A C 1
ATOM 610 O O . HIS A 1 77 ? -14.208 20.250 5.572 1.00 48.22 77 HIS A O 1
ATOM 616 N N . SER A 1 78 ? -12.301 19.472 6.454 1.00 52.34 78 SER A N 1
ATOM 617 C CA . SER A 1 78 ? -12.458 19.967 7.822 1.00 52.34 78 SER A CA 1
ATOM 618 C C . SER A 1 78 ? -11.388 21.055 7.934 1.00 52.34 78 SER A C 1
ATOM 620 O O . SER A 1 78 ? -10.212 20.722 7.969 1.00 52.34 78 SER A O 1
ATOM 622 N N . GLY A 1 79 ? -11.685 22.329 7.655 1.00 52.69 79 GLY A N 1
ATOM 623 C CA . GLY A 1 79 ? -12.375 23.268 8.554 1.00 52.69 79 GLY A CA 1
ATOM 624 C C . GLY A 1 79 ? -11.307 24.012 9.378 1.00 52.69 79 GLY A C 1
ATOM 625 O O . GLY A 1 79 ? -10.419 23.357 9.906 1.00 52.69 79 GLY A O 1
ATOM 626 N N . GLY A 1 80 ? -11.269 25.336 9.514 1.00 37.09 80 GLY A N 1
ATOM 627 C CA . GLY A 1 80 ? -12.101 26.436 9.030 1.00 37.09 80 GLY A CA 1
ATOM 628 C C . GLY A 1 80 ? -11.404 27.764 9.333 1.00 37.09 80 GLY A C 1
ATOM 629 O O . GLY A 1 80 ? -10.177 27.733 9.581 1.00 37.09 80 GLY A O 1
#

Mean predicted aligned error: 8.39 Å